Protein AF-A0A627Z0D9-F1 (afdb_monomer)

Radius of gyration: 16.9 Å; Cα contacts (8 Å, |Δi|>4): 82; chains: 1; bounding box: 42×40×48 Å

Foldseek 3Di:
DDPVVVVLLVLLVVLVVLLLCVLVPPDPDDDDPVSVVSNLVSLLVQLVVCLVVLQVLCCVPQPPNSNVVSSVLSSVLSVVLSVVLSVCLVVPDPRSVVVCVVPVPVSVVSSVVSSSVSSVVVSVVVVVVVVVVVVVD

pLDDT: mean 70.46, std 14.86, range [43.06, 92.5]

Structure (mmCIF, N/CA/C/O backbone):
data_AF-A0A627Z0D9-F1
#
_entry.id   AF-A0A627Z0D9-F1
#
loop_
_atom_site.group_PDB
_atom_site.id
_atom_sit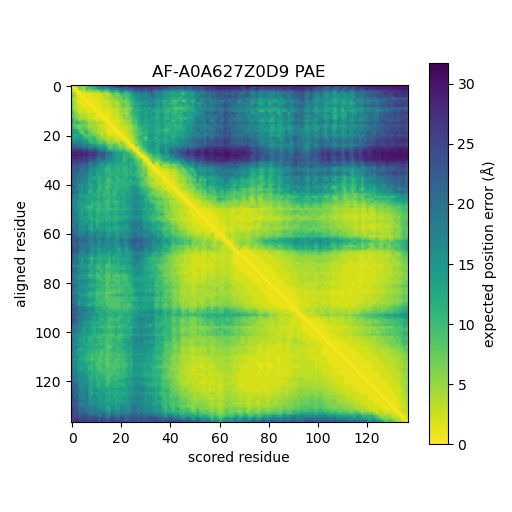e.type_symbol
_atom_site.label_atom_id
_atom_site.label_alt_id
_atom_site.label_comp_id
_atom_site.label_asym_id
_atom_site.label_entity_id
_atom_site.label_seq_id
_atom_site.pdbx_PDB_ins_code
_atom_site.Cartn_x
_atom_site.Cartn_y
_atom_site.Cartn_z
_atom_site.occupancy
_atom_site.B_iso_or_equiv
_atom_site.auth_seq_id
_atom_site.auth_comp_id
_atom_site.auth_asym_id
_atom_site.auth_atom_id
_atom_site.pdbx_PDB_model_num
ATOM 1 N N . MET A 1 1 ? 2.399 -18.409 17.154 1.00 49.28 1 MET A N 1
ATOM 2 C CA . MET A 1 1 ? 2.352 -17.135 16.391 1.00 49.28 1 MET A CA 1
ATOM 3 C C . MET A 1 1 ? 3.434 -16.205 16.916 1.00 49.28 1 MET A C 1
ATOM 5 O O . MET A 1 1 ? 3.362 -15.821 18.076 1.00 49.28 1 MET A O 1
ATOM 9 N N . SER A 1 2 ? 4.446 -15.920 16.091 1.00 49.81 2 SER A N 1
ATOM 10 C CA . SER A 1 2 ? 5.649 -15.149 16.445 1.00 49.81 2 SER A CA 1
ATOM 11 C C . SER A 1 2 ? 5.316 -13.794 17.095 1.00 49.81 2 SER A C 1
ATOM 13 O O . SER A 1 2 ? 4.423 -13.082 16.631 1.00 49.81 2 SER A O 1
ATOM 15 N N . ASN A 1 3 ? 6.050 -13.427 18.153 1.00 55.31 3 ASN A N 1
ATOM 16 C CA . ASN A 1 3 ? 5.951 -12.139 18.858 1.00 55.31 3 ASN A CA 1
ATOM 17 C C . ASN A 1 3 ? 6.036 -10.928 17.911 1.00 55.31 3 ASN A C 1
ATOM 19 O O . ASN A 1 3 ? 5.434 -9.887 18.178 1.00 55.31 3 ASN A O 1
ATOM 23 N N . THR A 1 4 ? 6.694 -11.092 16.763 1.00 49.47 4 THR A N 1
ATOM 24 C CA . THR A 1 4 ? 6.768 -10.100 15.688 1.00 49.47 4 THR A CA 1
ATOM 25 C C . THR A 1 4 ? 5.392 -9.786 15.104 1.00 49.47 4 THR A C 1
ATOM 27 O O . THR A 1 4 ? 5.049 -8.621 14.945 1.00 49.47 4 THR A O 1
ATOM 30 N N . LEU A 1 5 ? 4.553 -10.799 14.868 1.00 44.19 5 LEU A N 1
ATOM 31 C CA . LEU A 1 5 ? 3.210 -10.608 14.315 1.00 44.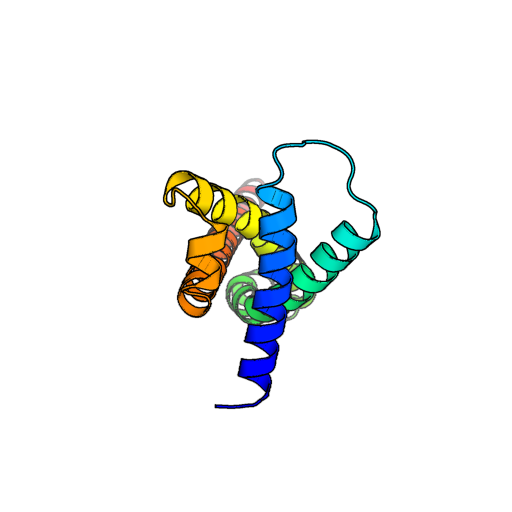19 5 LEU A CA 1
ATOM 32 C C . LEU A 1 5 ? 2.304 -9.862 15.304 1.00 44.19 5 LEU A C 1
ATOM 34 O O . LEU A 1 5 ? 1.595 -8.939 14.914 1.00 44.19 5 LEU A O 1
ATOM 38 N N . LYS A 1 6 ? 2.378 -10.194 16.601 1.00 51.47 6 LYS A N 1
ATOM 39 C CA . LYS A 1 6 ? 1.669 -9.443 17.653 1.00 51.47 6 LYS A CA 1
ATOM 40 C C . LYS A 1 6 ? 2.153 -7.993 17.748 1.00 51.47 6 LYS A C 1
ATOM 42 O O . LYS A 1 6 ? 1.330 -7.101 17.936 1.00 51.47 6 LYS A O 1
ATOM 47 N N . SER A 1 7 ? 3.457 -7.753 17.600 1.00 51.12 7 SER A N 1
ATOM 48 C CA . SER A 1 7 ? 4.033 -6.402 17.587 1.00 51.12 7 SER A CA 1
ATOM 49 C C . SER A 1 7 ? 3.545 -5.590 16.385 1.00 51.12 7 SER A C 1
ATOM 51 O O . SER A 1 7 ? 3.064 -4.473 16.563 1.00 51.12 7 SER A O 1
ATOM 53 N N . ILE A 1 8 ? 3.553 -6.184 15.187 1.00 52.56 8 ILE A N 1
ATOM 54 C CA . ILE A 1 8 ? 3.031 -5.575 13.955 1.00 52.56 8 ILE A CA 1
ATOM 55 C C . ILE A 1 8 ? 1.546 -5.241 14.113 1.00 52.56 8 ILE A C 1
ATOM 57 O O . ILE A 1 8 ? 1.145 -4.118 13.835 1.00 52.56 8 ILE A O 1
ATOM 61 N N . ILE A 1 9 ? 0.735 -6.165 14.638 1.00 51.94 9 ILE A N 1
ATOM 62 C CA . ILE A 1 9 ? -0.699 -5.937 14.885 1.00 51.94 9 ILE A CA 1
ATOM 63 C C . ILE A 1 9 ? -0.920 -4.818 15.911 1.00 51.94 9 ILE A C 1
ATOM 65 O O . ILE A 1 9 ? -1.814 -3.993 15.737 1.00 51.94 9 ILE A O 1
ATOM 69 N N . LYS A 1 10 ? -0.111 -4.756 16.976 1.00 59.19 10 LYS A N 1
ATOM 70 C CA . LYS A 1 10 ? -0.192 -3.697 17.993 1.00 59.19 10 LYS A CA 1
ATOM 71 C C . LYS A 1 10 ? 0.208 -2.335 17.423 1.00 59.19 10 LYS A C 1
ATOM 73 O O . LYS A 1 10 ? -0.457 -1.342 17.695 1.00 59.19 10 LYS A O 1
ATOM 78 N N . GLN A 1 11 ? 1.274 -2.271 16.631 1.00 58.47 11 GLN A N 1
ATOM 79 C CA . GLN A 1 11 ? 1.681 -1.035 15.961 1.00 58.47 11 GLN A CA 1
ATOM 80 C C . GLN A 1 11 ? 0.649 -0.604 14.917 1.00 58.47 11 GLN A C 1
ATOM 82 O O . GLN A 1 11 ? 0.321 0.577 14.839 1.00 58.47 11 GLN A O 1
ATOM 87 N N . TYR A 1 12 ? 0.058 -1.560 14.203 1.00 55.12 12 TYR A N 1
ATOM 88 C CA . TYR A 1 12 ? -1.031 -1.318 13.269 1.00 55.12 12 TYR A CA 1
ATOM 89 C C . TYR A 1 12 ? -2.297 -0.811 13.971 1.00 55.12 12 TYR A C 1
ATOM 91 O O 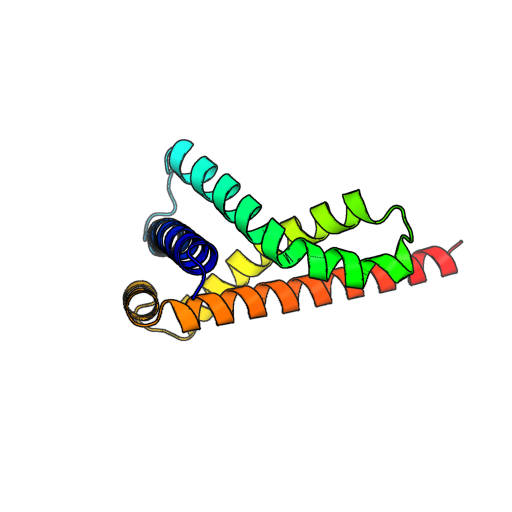. TYR A 1 12 ? -2.919 0.135 13.498 1.00 55.12 12 TYR A O 1
ATOM 99 N N . SER A 1 13 ? -2.667 -1.364 15.131 1.00 50.66 13 SER A N 1
ATOM 100 C CA . SER A 1 13 ? -3.831 -0.892 15.895 1.00 50.66 13 SER A CA 1
ATOM 101 C C . SER A 1 13 ? -3.616 0.507 16.484 1.00 50.66 13 SER A C 1
ATOM 103 O O . SER A 1 13 ? -4.544 1.315 16.498 1.00 50.66 13 SER A O 1
ATOM 105 N N . LEU A 1 14 ? -2.388 0.831 16.907 1.00 55.91 14 LEU A N 1
ATOM 106 C CA . LEU A 1 14 ? -2.002 2.171 17.363 1.00 55.91 14 LEU A CA 1
ATOM 107 C C . LEU A 1 14 ? -1.980 3.188 16.212 1.00 55.91 14 LEU A C 1
ATOM 109 O O . LEU A 1 14 ? -2.463 4.310 16.375 1.00 55.91 14 LEU A O 1
ATOM 113 N N . TRP A 1 15 ? -1.470 2.791 15.046 1.00 59.84 15 TRP A N 1
ATOM 114 C CA . TRP A 1 15 ? -1.529 3.576 13.813 1.00 59.84 15 TRP A CA 1
ATOM 115 C C . TRP A 1 15 ? -2.975 3.822 13.382 1.00 59.84 15 TRP A C 1
ATOM 117 O O . TRP A 1 15 ? -3.358 4.961 13.118 1.00 59.84 15 TRP A O 1
ATOM 127 N N . TRP A 1 16 ? -3.801 2.778 13.408 1.00 54.41 16 TRP A N 1
ATOM 128 C CA . TRP A 1 16 ? -5.213 2.849 13.071 1.00 54.41 16 TRP A CA 1
ATOM 129 C C . TRP A 1 16 ? -5.984 3.768 14.018 1.00 54.41 16 TRP A C 1
ATOM 131 O O . TRP A 1 16 ? -6.737 4.612 13.550 1.00 54.41 16 TRP A O 1
ATOM 141 N N . LYS A 1 17 ? -5.769 3.663 15.334 1.00 53.97 17 LYS A N 1
ATOM 142 C CA . LYS A 1 17 ? -6.385 4.554 16.329 1.00 53.97 17 LYS A CA 1
ATOM 143 C C . LYS A 1 17 ? -6.030 6.017 16.059 1.00 53.97 17 LYS A C 1
ATOM 145 O O . LYS A 1 17 ? -6.923 6.844 15.923 1.00 53.97 17 LYS A O 1
ATOM 150 N N . SER A 1 18 ? -4.744 6.305 15.849 1.00 53.88 18 SER A N 1
ATOM 151 C CA . SER A 1 18 ? -4.273 7.650 15.491 1.00 53.88 18 SER A CA 1
ATOM 152 C C . SER A 1 18 ? -4.885 8.175 14.186 1.00 53.88 18 SER A C 1
ATOM 154 O O . SER A 1 18 ? -5.075 9.380 14.037 1.00 53.88 18 SER A O 1
ATOM 156 N N . ASN A 1 19 ? -5.170 7.291 13.231 1.00 51.59 19 ASN A N 1
ATOM 157 C CA . ASN A 1 19 ? -5.752 7.639 11.941 1.00 51.59 19 ASN A CA 1
ATOM 158 C C . ASN A 1 19 ? -7.280 7.780 11.978 1.00 51.59 19 ASN A C 1
ATOM 160 O O . ASN A 1 19 ? -7.826 8.673 11.334 1.00 51.59 19 ASN A O 1
ATOM 164 N N . ALA A 1 20 ? -7.977 6.922 12.718 1.00 50.56 20 ALA A N 1
ATOM 165 C CA . ALA A 1 20 ? -9.414 7.012 12.939 1.00 50.56 20 ALA A CA 1
ATOM 166 C C . ALA A 1 20 ? -9.752 8.323 13.662 1.00 50.56 20 ALA A C 1
ATOM 168 O O . ALA A 1 20 ? -10.626 9.053 13.199 1.00 50.56 20 ALA A O 1
ATOM 169 N N . ASP A 1 21 ? -8.979 8.678 14.693 1.00 52.50 21 ASP A N 1
ATOM 170 C CA . ASP A 1 21 ? -9.120 9.944 15.422 1.00 52.50 21 ASP A CA 1
ATOM 171 C C . ASP A 1 21 ? -8.845 11.163 14.509 1.00 52.50 21 ASP A C 1
ATOM 173 O O . ASP A 1 21 ? -9.577 12.149 14.548 1.00 52.50 21 ASP A O 1
ATOM 177 N N . TYR A 1 22 ? -7.851 11.078 13.612 1.00 48.22 22 TYR A N 1
ATOM 178 C CA . TYR A 1 22 ? -7.528 12.132 12.634 1.00 48.22 22 TYR A CA 1
ATOM 179 C C . TYR A 1 22 ? -8.607 12.320 11.557 1.00 48.22 22 TYR A C 1
ATOM 181 O O . TYR A 1 22 ? -8.929 13.441 11.173 1.00 48.22 22 TYR A O 1
ATOM 189 N N . THR A 1 23 ? -9.146 11.221 11.028 1.00 44.44 23 THR A N 1
ATOM 190 C CA . THR A 1 23 ? -9.969 11.247 9.809 1.00 44.44 23 THR A CA 1
ATOM 191 C C . THR A 1 23 ? -11.464 11.355 10.117 1.00 44.44 23 THR A C 1
ATOM 193 O O . THR A 1 23 ? -12.230 11.763 9.243 1.00 44.44 23 THR A O 1
ATOM 196 N N . LEU A 1 24 ? -11.896 10.986 11.326 1.00 47.69 24 LEU A N 1
ATOM 197 C CA . LEU A 1 24 ? -13.290 11.079 11.787 1.00 47.69 24 LEU A CA 1
ATOM 198 C C . LEU A 1 24 ? -13.540 12.292 12.696 1.00 47.69 24 LEU A C 1
ATOM 200 O O . LEU A 1 24 ? -14.678 12.522 13.094 1.00 47.69 24 LEU A O 1
ATOM 204 N N . SER A 1 25 ? -12.503 13.089 12.975 1.00 47.25 25 SER A N 1
ATOM 205 C CA . SER A 1 25 ? -12.639 14.435 13.531 1.00 47.25 25 SER A CA 1
ATOM 206 C C . SER A 1 25 ? -13.477 15.305 12.577 1.00 47.25 25 SER A C 1
ATOM 208 O O . SER A 1 25 ? -13.077 15.486 11.425 1.00 47.25 25 SER A O 1
ATOM 210 N N . PRO A 1 26 ? -14.612 15.876 13.024 1.00 43.06 26 PRO A N 1
ATOM 211 C CA . PRO A 1 26 ? -15.422 16.794 12.219 1.00 43.06 26 PRO A CA 1
ATOM 212 C C . PRO A 1 26 ? -14.719 18.139 11.955 1.00 43.06 26 PRO A C 1
ATOM 214 O O . PRO A 1 26 ? -15.159 18.904 11.102 1.00 43.06 26 PRO A O 1
ATOM 217 N N . GLY A 1 27 ? -13.617 18.431 12.654 1.00 45.03 27 GLY A N 1
ATOM 218 C CA . GLY A 1 27 ? -12.818 19.633 12.449 1.00 45.03 27 GLY A CA 1
ATOM 219 C C . GLY A 1 27 ? -11.703 19.420 11.428 1.00 45.03 27 GLY A C 1
ATOM 220 O O . GLY A 1 27 ? -10.677 18.807 11.732 1.00 45.03 27 GLY A O 1
ATOM 221 N N . THR A 1 28 ? -11.846 20.001 10.238 1.00 48.88 28 THR A N 1
ATOM 222 C CA . THR A 1 28 ? -10.694 20.442 9.442 1.00 48.88 28 THR A CA 1
ATOM 223 C C . THR A 1 28 ? -10.010 21.583 10.196 1.00 48.88 28 THR A C 1
ATOM 225 O O . THR A 1 28 ? -10.388 22.740 10.042 1.00 48.88 28 THR A O 1
ATOM 228 N N . GLY A 1 29 ? -9.034 21.292 11.056 1.00 45.78 29 GLY A N 1
ATOM 229 C CA . GLY A 1 29 ? -8.362 22.370 11.780 1.00 45.78 29 GLY A CA 1
ATOM 230 C 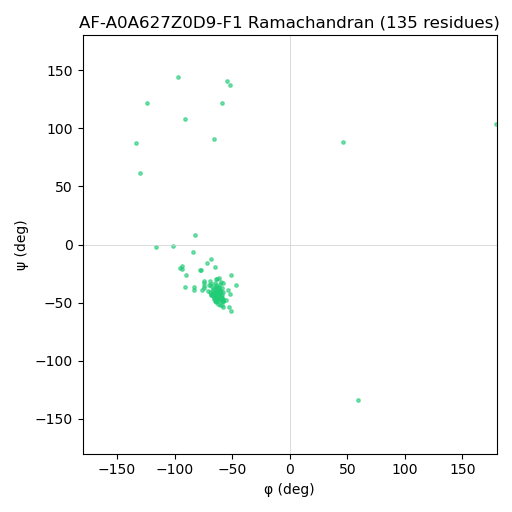C . GLY A 1 29 ? -7.281 21.907 12.743 1.00 45.78 29 GLY A C 1
ATOM 231 O O . GLY A 1 29 ? -7.585 21.446 13.831 1.00 45.78 29 GLY A O 1
ATOM 232 N N . ARG A 1 30 ? -6.020 22.085 12.328 1.00 45.66 30 ARG A N 1
ATOM 233 C CA . ARG A 1 30 ? -4.803 22.176 13.161 1.00 45.66 30 ARG A CA 1
ATOM 234 C C . ARG A 1 30 ? -4.651 21.110 14.261 1.00 45.66 30 ARG A C 1
ATOM 236 O O . ARG A 1 30 ? -4.938 21.361 15.424 1.00 45.66 30 ARG A O 1
ATOM 243 N N . PHE A 1 31 ? -4.051 19.969 13.919 1.00 47.97 31 PHE A N 1
ATOM 244 C CA . PHE A 1 31 ? -3.447 19.090 14.928 1.00 47.97 31 PHE A CA 1
ATOM 245 C C . PHE A 1 31 ? -1.939 19.327 15.051 1.00 47.97 31 PHE A C 1
ATOM 247 O O . PHE A 1 31 ? -1.255 19.597 14.064 1.00 47.97 31 PHE A O 1
ATOM 254 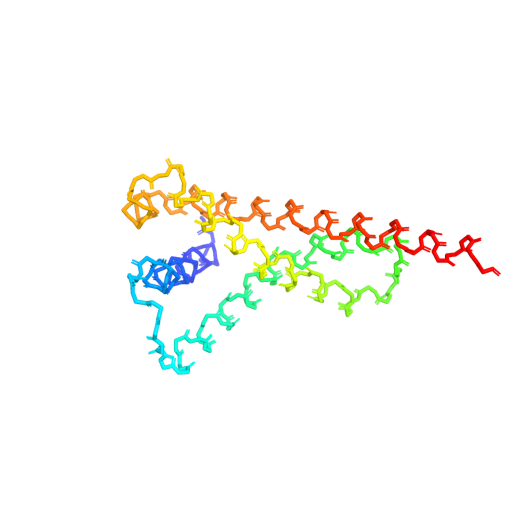N N . ALA A 1 32 ? -1.442 19.218 16.286 1.00 53.22 32 ALA A N 1
ATOM 255 C CA . ALA A 1 32 ? -0.046 19.407 16.659 1.00 53.22 32 ALA A CA 1
ATOM 256 C C . ALA A 1 32 ? 0.901 18.509 15.841 1.00 53.22 32 ALA A C 1
ATOM 258 O O . ALA A 1 32 ? 0.618 17.332 15.605 1.00 53.22 32 ALA A O 1
ATOM 259 N N . PHE A 1 33 ? 2.057 19.059 15.462 1.00 48.12 33 PHE A N 1
ATOM 260 C CA . PHE A 1 33 ? 3.100 18.411 14.654 1.00 48.12 33 PHE A CA 1
ATOM 261 C C . PHE A 1 33 ? 3.450 16.983 15.121 1.00 48.12 33 PHE A C 1
ATOM 263 O O . PHE A 1 33 ? 3.651 16.096 14.297 1.00 48.12 33 PHE A O 1
ATOM 270 N N . ASN A 1 34 ? 3.406 16.716 16.431 1.00 44.94 34 ASN A N 1
ATOM 271 C CA . ASN A 1 34 ? 3.663 15.393 17.013 1.00 44.94 34 ASN A CA 1
ATOM 272 C C . ASN A 1 34 ? 2.706 14.285 16.537 1.00 44.94 34 ASN A C 1
ATOM 274 O O . ASN A 1 34 ? 3.125 13.134 16.398 1.00 44.94 34 ASN A O 1
ATOM 278 N N . THR A 1 35 ? 1.439 14.601 16.264 1.00 52.03 35 THR A N 1
ATOM 279 C CA . THR A 1 35 ? 0.461 13.619 15.766 1.00 52.03 35 THR A CA 1
ATOM 280 C C . THR A 1 35 ? 0.723 13.295 14.297 1.00 52.03 35 THR A C 1
ATOM 282 O O . THR A 1 35 ? 0.644 12.138 13.891 1.00 52.03 35 THR A O 1
ATOM 285 N N . VAL A 1 36 ? 1.118 14.299 13.509 1.00 51.19 36 VAL A N 1
ATOM 286 C CA . VAL A 1 36 ? 1.515 14.133 12.102 1.00 51.19 36 VAL A CA 1
ATOM 287 C C . VAL A 1 36 ? 2.834 13.362 11.995 1.00 51.19 36 VAL A C 1
ATOM 289 O O . VAL A 1 36 ? 2.929 12.428 11.203 1.00 51.19 36 VAL A O 1
ATOM 292 N N . ALA A 1 37 ? 3.822 13.670 12.836 1.00 49.91 37 ALA A N 1
ATOM 293 C CA . ALA A 1 37 ? 5.110 12.981 12.867 1.00 49.91 37 ALA A CA 1
ATOM 294 C C . ALA A 1 37 ? 4.968 11.493 13.238 1.00 49.91 37 ALA A C 1
ATOM 296 O O . ALA A 1 37 ? 5.509 10.632 12.546 1.00 49.91 37 ALA A O 1
ATOM 297 N N . LYS A 1 38 ? 4.160 11.156 14.258 1.00 52.97 38 LYS A N 1
ATOM 298 C CA . LYS A 1 38 ? 3.832 9.750 14.577 1.00 52.97 38 LYS A CA 1
ATOM 299 C C . LYS A 1 38 ? 3.159 9.030 13.410 1.00 52.97 38 LYS A C 1
ATOM 301 O O . LYS A 1 38 ? 3.425 7.853 13.173 1.00 52.97 38 LYS A O 1
ATOM 306 N N . ARG A 1 39 ? 2.305 9.735 12.670 1.00 53.72 39 ARG A N 1
ATOM 307 C CA . ARG A 1 39 ? 1.604 9.206 11.499 1.00 53.72 39 ARG A CA 1
ATOM 308 C C . ARG A 1 39 ? 2.565 8.895 10.348 1.00 53.72 39 ARG A C 1
ATOM 310 O O . ARG A 1 39 ? 2.464 7.822 9.761 1.00 53.72 39 ARG A O 1
ATOM 317 N N . ILE A 1 40 ? 3.529 9.782 10.097 1.00 54.47 40 ILE A N 1
ATOM 318 C CA . ILE A 1 40 ? 4.596 9.594 9.103 1.00 54.47 40 ILE A CA 1
ATOM 319 C C . ILE A 1 40 ? 5.496 8.414 9.491 1.00 54.47 40 ILE A C 1
ATOM 321 O O . ILE A 1 40 ? 5.696 7.519 8.674 1.00 54.47 40 ILE A O 1
ATOM 325 N N . CYS A 1 41 ? 5.973 8.348 10.740 1.00 57.53 41 CYS A N 1
ATOM 326 C CA . CYS A 1 41 ? 6.829 7.248 11.206 1.00 57.53 41 CYS A CA 1
ATOM 327 C C . CYS A 1 41 ? 6.138 5.880 11.122 1.00 57.53 41 CYS A C 1
ATOM 329 O O . CYS A 1 41 ? 6.750 4.892 10.722 1.00 57.53 41 CYS A O 1
ATOM 331 N N . ASN A 1 42 ? 4.850 5.812 11.455 1.00 57.22 42 ASN A N 1
ATOM 332 C CA . ASN A 1 42 ? 4.098 4.564 11.374 1.00 57.22 42 ASN A CA 1
ATOM 333 C C . ASN A 1 42 ? 3.753 4.181 9.919 1.00 57.22 42 ASN A C 1
ATOM 335 O O . ASN A 1 42 ? 3.810 3.003 9.579 1.00 57.22 42 ASN A O 1
ATOM 339 N N . GLY A 1 43 ? 3.460 5.152 9.043 1.00 55.41 43 GLY A N 1
ATOM 340 C CA . GLY A 1 43 ? 3.308 4.916 7.599 1.00 55.41 43 GLY A CA 1
ATOM 341 C C . GLY A 1 43 ? 4.603 4.427 6.937 1.00 55.41 43 GLY A C 1
ATOM 342 O O . GLY A 1 43 ? 4.570 3.533 6.096 1.00 55.41 43 GLY A O 1
ATOM 343 N N . LEU A 1 44 ? 5.756 4.936 7.383 1.00 60.44 44 LEU A N 1
ATOM 344 C CA . LEU A 1 44 ? 7.084 4.446 6.997 1.00 60.44 44 LEU A CA 1
ATOM 345 C C . LEU A 1 44 ? 7.298 2.986 7.419 1.00 60.44 44 LEU A C 1
ATOM 347 O O . LEU A 1 44 ? 7.732 2.176 6.604 1.00 60.44 44 LEU A O 1
ATOM 351 N N . LEU A 1 45 ? 6.930 2.614 8.648 1.00 64.12 45 LEU A N 1
ATOM 352 C CA . LEU A 1 45 ? 6.996 1.219 9.107 1.00 64.12 45 LEU A CA 1
ATOM 353 C C . LEU A 1 45 ? 6.092 0.287 8.282 1.00 64.12 45 LEU A C 1
ATOM 355 O O . LEU A 1 45 ? 6.481 -0.838 7.981 1.00 64.12 45 LEU A O 1
ATOM 359 N N . LEU A 1 46 ? 4.916 0.759 7.864 1.00 63.66 46 LEU A N 1
ATOM 360 C CA . LEU A 1 46 ? 4.012 0.024 6.970 1.00 63.66 46 LEU A CA 1
ATOM 361 C C . LEU A 1 46 ? 4.561 -0.096 5.542 1.00 63.66 46 LEU A C 1
ATOM 363 O O . LEU A 1 46 ? 4.416 -1.147 4.918 1.00 63.66 46 LEU A O 1
ATOM 367 N N . SER A 1 47 ? 5.269 0.925 5.054 1.00 64.94 47 SER A N 1
ATOM 368 C CA . SER A 1 47 ? 5.933 0.880 3.746 1.00 64.94 47 SER A CA 1
ATOM 369 C C . SER A 1 47 ? 7.016 -0.200 3.676 1.00 64.94 47 SER A C 1
ATOM 371 O O . SER A 1 47 ? 7.186 -0.819 2.627 1.00 64.94 47 SER A O 1
ATOM 373 N N . LEU A 1 48 ? 7.661 -0.534 4.802 1.00 67.69 48 LEU A N 1
ATOM 374 C CA . LEU A 1 48 ? 8.617 -1.647 4.877 1.00 67.69 48 LEU A CA 1
ATOM 375 C C . LEU A 1 48 ? 7.959 -3.009 4.617 1.00 67.69 48 LEU A C 1
ATOM 377 O O . LEU A 1 48 ? 8.616 -3.904 4.094 1.00 67.69 48 LEU A O 1
ATOM 381 N N . ALA A 1 49 ? 6.674 -3.173 4.940 1.00 68.62 49 ALA A N 1
ATOM 382 C CA . ALA A 1 49 ? 5.945 -4.411 4.664 1.00 68.62 49 ALA A CA 1
ATOM 383 C C . ALA A 1 49 ? 5.531 -4.538 3.186 1.00 68.62 49 ALA A C 1
ATOM 385 O O . ALA A 1 49 ? 5.319 -5.647 2.702 1.00 68.62 49 ALA A O 1
ATOM 386 N N . ILE A 1 50 ? 5.450 -3.419 2.460 1.00 77.62 50 ILE A N 1
ATOM 387 C CA . ILE A 1 50 ? 5.123 -3.371 1.024 1.00 77.62 50 ILE A CA 1
ATOM 388 C C . ILE A 1 50 ? 6.390 -3.334 0.156 1.00 77.62 50 ILE A C 1
ATOM 390 O O . ILE A 1 50 ? 6.367 -3.722 -1.013 1.00 77.62 50 ILE A O 1
ATOM 394 N N . LEU A 1 51 ? 7.522 -2.932 0.734 1.00 80.44 51 LEU A N 1
ATOM 395 C CA . LEU A 1 51 ? 8.807 -2.820 0.054 1.00 80.44 51 LEU A CA 1
ATOM 396 C C . LEU A 1 51 ? 9.230 -4.094 -0.704 1.00 80.44 51 LEU A C 1
ATOM 398 O O . LEU A 1 51 ? 9.655 -3.952 -1.850 1.00 80.44 51 LEU A O 1
ATOM 402 N N . PRO A 1 52 ? 9.078 -5.328 -0.174 1.00 82.31 52 PRO A N 1
ATOM 403 C CA . PRO A 1 52 ? 9.405 -6.533 -0.935 1.00 82.31 52 PRO A CA 1
ATOM 404 C C . PRO A 1 52 ? 8.581 -6.667 -2.221 1.00 82.31 52 PRO A C 1
ATOM 406 O O . PRO A 1 52 ? 9.134 -7.003 -3.267 1.00 82.31 52 PRO A O 1
ATOM 409 N N . ALA A 1 53 ? 7.282 -6.350 -2.167 1.00 80.94 53 ALA A N 1
ATOM 410 C CA . ALA A 1 53 ? 6.415 -6.372 -3.342 1.00 80.94 53 ALA A CA 1
ATOM 411 C C . ALA A 1 53 ? 6.853 -5.311 -4.363 1.00 80.94 53 ALA A C 1
ATOM 413 O O . ALA A 1 53 ? 7.000 -5.622 -5.543 1.00 80.94 53 ALA A O 1
ATOM 414 N N . ALA A 1 54 ? 7.159 -4.092 -3.907 1.00 81.31 54 ALA A N 1
ATOM 415 C CA . ALA A 1 54 ? 7.672 -3.031 -4.773 1.00 81.31 54 ALA A CA 1
ATOM 416 C C . ALA A 1 54 ? 8.995 -3.433 -5.448 1.00 81.31 54 ALA A C 1
ATOM 418 O O . ALA A 1 54 ? 9.138 -3.271 -6.659 1.00 81.31 54 ALA A O 1
ATOM 419 N N . CYS A 1 55 ? 9.931 -4.028 -4.703 1.00 83.81 55 CYS A N 1
ATOM 420 C CA . CYS A 1 55 ? 11.187 -4.544 -5.248 1.00 83.81 55 CYS A CA 1
ATOM 421 C C . CYS A 1 55 ? 10.947 -5.589 -6.343 1.00 83.81 55 CYS A C 1
ATOM 423 O O . CYS A 1 55 ? 11.541 -5.487 -7.414 1.00 83.81 55 CYS A O 1
ATOM 425 N N . VAL A 1 56 ? 10.075 -6.573 -6.103 1.00 86.06 56 VAL A N 1
ATOM 426 C CA . VAL A 1 56 ? 9.777 -7.632 -7.083 1.00 86.06 56 VAL A CA 1
ATOM 427 C C . VAL A 1 56 ? 9.158 -7.054 -8.354 1.00 86.06 56 VAL A C 1
ATOM 429 O O . VAL A 1 56 ? 9.586 -7.406 -9.450 1.00 86.06 56 VAL A O 1
ATOM 432 N N . MET A 1 57 ? 8.198 -6.138 -8.217 1.00 85.00 57 MET A N 1
ATOM 433 C CA . MET A 1 57 ? 7.487 -5.548 -9.356 1.00 85.00 57 MET A CA 1
ATOM 434 C C . MET A 1 57 ? 8.366 -4.619 -10.200 1.00 85.00 57 MET A C 1
ATOM 436 O O . MET A 1 57 ? 8.171 -4.515 -11.406 1.00 85.00 57 MET A O 1
ATOM 440 N N . LEU A 1 58 ? 9.337 -3.946 -9.580 1.00 85.31 58 LEU A N 1
ATOM 441 C CA . LEU A 1 58 ? 10.201 -2.969 -10.247 1.00 85.31 58 LEU A CA 1
ATOM 442 C C . LEU A 1 58 ? 11.513 -3.560 -10.769 1.00 85.31 58 LEU A C 1
ATOM 444 O O . LEU A 1 58 ? 12.154 -2.955 -11.631 1.00 85.31 58 LEU A O 1
ATOM 448 N N . ARG A 1 59 ? 11.921 -4.735 -10.276 1.00 86.25 59 ARG A N 1
ATOM 449 C CA . ARG A 1 59 ? 13.158 -5.411 -10.695 1.00 86.25 59 ARG A CA 1
ATOM 450 C C . ARG A 1 59 ? 13.264 -5.620 -12.214 1.00 86.25 59 ARG A C 1
ATOM 452 O O . ARG A 1 59 ? 14.362 -5.408 -12.721 1.00 86.25 59 ARG A O 1
ATOM 459 N N . PRO A 1 60 ? 12.193 -5.960 -12.961 1.00 84.19 60 PRO A N 1
ATOM 460 C CA . PRO A 1 60 ? 12.270 -6.070 -14.419 1.00 84.19 60 PRO A CA 1
ATOM 461 C C . PRO A 1 60 ? 12.638 -4.758 -15.126 1.00 84.19 60 PRO A C 1
ATOM 463 O O . PRO A 1 60 ? 13.245 -4.798 -16.187 1.00 84.19 60 PRO A O 1
ATOM 466 N N . MET A 1 61 ? 12.292 -3.603 -14.545 1.00 83.06 61 MET A N 1
ATOM 467 C CA . MET A 1 61 ? 12.550 -2.291 -15.155 1.00 83.06 61 MET A CA 1
ATOM 468 C C . MET A 1 61 ? 13.896 -1.693 -14.736 1.00 83.06 61 MET A C 1
ATOM 470 O O . MET A 1 61 ? 14.546 -1.030 -15.536 1.00 83.06 61 MET A O 1
ATOM 474 N N . TYR A 1 62 ? 14.311 -1.901 -13.483 1.00 81.94 62 TYR A N 1
ATOM 475 C CA . TYR A 1 62 ? 15.476 -1.219 -12.901 1.00 81.94 62 TYR A CA 1
ATOM 476 C C . TYR A 1 62 ? 16.638 -2.153 -12.528 1.00 81.94 62 TYR A C 1
ATOM 478 O O . TYR A 1 62 ? 17.679 -1.682 -12.071 1.00 81.94 62 TYR A O 1
ATOM 486 N N . GLY A 1 63 ? 16.491 -3.469 -12.707 1.00 82.06 63 GLY A N 1
ATOM 487 C CA . GLY A 1 63 ? 17.551 -4.443 -12.449 1.00 82.06 63 GLY A CA 1
ATOM 488 C C . GLY A 1 63 ? 18.045 -4.428 -10.998 1.00 82.06 63 GLY A C 1
ATOM 489 O O . GLY A 1 63 ? 17.255 -4.433 -10.052 1.00 82.06 63 GLY A O 1
ATOM 490 N N . SER A 1 64 ? 19.365 -4.432 -10.808 1.00 77.31 64 SER A N 1
ATOM 491 C CA . SER A 1 64 ? 20.013 -4.357 -9.488 1.00 77.31 64 SER A CA 1
ATOM 492 C C . SER A 1 64 ? 19.902 -2.975 -8.827 1.00 77.31 64 SER A C 1
ATOM 494 O O . SER A 1 64 ? 20.052 -2.871 -7.612 1.00 77.31 64 SER A O 1
ATOM 496 N N . SER A 1 65 ? 19.561 -1.930 -9.587 1.00 78.75 65 SER A N 1
ATOM 497 C CA . SER A 1 65 ? 19.426 -0.535 -9.134 1.00 78.75 65 SER A CA 1
ATOM 498 C C . SER A 1 65 ? 18.071 -0.225 -8.478 1.00 78.75 65 SER A C 1
ATOM 500 O O . SER A 1 65 ? 17.749 0.933 -8.216 1.00 78.75 65 SER A O 1
ATOM 502 N N . VAL A 1 66 ? 17.244 -1.246 -8.230 1.00 85.12 66 VAL A N 1
ATOM 503 C CA . VAL A 1 66 ? 15.827 -1.108 -7.851 1.00 85.12 66 VAL A CA 1
ATOM 504 C C . VAL A 1 66 ? 15.592 -0.430 -6.496 1.00 85.12 66 VAL A C 1
ATOM 506 O O . VAL A 1 66 ? 14.495 0.062 -6.246 1.00 85.12 66 VAL A O 1
ATOM 509 N N . GLY A 1 67 ? 16.604 -0.378 -5.622 1.00 76.56 67 GLY A N 1
ATOM 510 C CA . GLY A 1 67 ? 16.453 0.007 -4.215 1.00 76.56 67 GLY A CA 1
ATOM 511 C C . GLY A 1 67 ? 15.738 1.343 -4.003 1.00 76.56 67 GLY A C 1
ATOM 512 O O . GLY A 1 67 ? 14.721 1.393 -3.315 1.00 76.56 67 GLY A O 1
ATOM 513 N N . TYR A 1 68 ? 16.217 2.419 -4.633 1.00 79.75 68 TYR A N 1
ATOM 514 C CA . TYR A 1 68 ? 15.618 3.747 -4.455 1.00 79.75 68 TYR A CA 1
ATOM 515 C C . TYR A 1 68 ? 14.202 3.830 -5.044 1.00 79.75 68 TYR A C 1
ATOM 517 O O . TYR A 1 68 ? 13.281 4.325 -4.393 1.00 79.75 68 TYR A O 1
ATOM 525 N N . ALA A 1 69 ? 14.002 3.281 -6.247 1.00 81.81 69 ALA A N 1
ATOM 526 C CA . ALA A 1 69 ? 12.697 3.260 -6.903 1.00 81.81 69 ALA A CA 1
ATOM 527 C C . ALA A 1 69 ? 11.665 2.466 -6.084 1.00 81.81 69 ALA A C 1
ATOM 529 O O . ALA A 1 69 ? 10.541 2.926 -5.899 1.00 81.81 69 ALA A O 1
ATOM 530 N N . ALA A 1 70 ? 12.049 1.316 -5.528 1.00 84.44 70 ALA A N 1
ATOM 531 C CA . ALA A 1 70 ? 11.172 0.498 -4.696 1.00 84.44 70 ALA A CA 1
ATOM 532 C C . ALA A 1 70 ? 10.768 1.186 -3.397 1.00 84.44 70 ALA A C 1
ATOM 534 O O . ALA A 1 70 ? 9.592 1.137 -3.035 1.00 84.44 70 ALA A O 1
ATOM 535 N N . VAL A 1 71 ? 11.698 1.875 -2.734 1.00 83.25 71 VAL A N 1
ATOM 536 C CA . VAL A 1 71 ? 11.385 2.659 -1.532 1.00 83.25 71 VAL A CA 1
ATOM 537 C C . VAL A 1 71 ? 10.389 3.770 -1.860 1.00 83.25 71 VAL A C 1
ATOM 539 O O . VAL A 1 71 ? 9.358 3.885 -1.196 1.00 83.25 71 VAL A O 1
ATOM 542 N N . MET A 1 72 ? 10.638 4.541 -2.922 1.00 83.31 72 MET A N 1
ATOM 543 C CA . MET A 1 72 ? 9.741 5.629 -3.324 1.00 83.31 72 MET A CA 1
ATOM 544 C C . MET A 1 72 ? 8.349 5.123 -3.718 1.00 83.31 72 MET A C 1
ATOM 546 O O . MET A 1 72 ? 7.338 5.727 -3.344 1.00 83.31 72 MET A O 1
ATOM 550 N N . MET A 1 73 ? 8.275 3.991 -4.417 1.00 86.06 73 MET A N 1
ATOM 551 C CA . MET A 1 73 ? 7.009 3.385 -4.836 1.00 86.06 73 MET A CA 1
ATOM 552 C C . MET A 1 73 ? 6.232 2.795 -3.657 1.00 86.06 73 MET A C 1
ATOM 554 O O . MET A 1 73 ? 5.020 2.986 -3.579 1.00 86.06 73 MET A O 1
ATOM 558 N N . ALA A 1 74 ? 6.909 2.152 -2.701 1.00 83.00 74 ALA A N 1
ATOM 559 C CA . ALA A 1 74 ? 6.280 1.635 -1.487 1.00 83.00 74 ALA A CA 1
ATOM 560 C C . ALA A 1 74 ? 5.700 2.766 -0.620 1.00 83.00 74 ALA A C 1
ATOM 562 O O . ALA A 1 74 ? 4.548 2.683 -0.191 1.00 83.00 74 ALA A O 1
ATOM 563 N N . ILE A 1 75 ? 6.451 3.856 -0.421 1.00 79.69 75 ILE A N 1
ATOM 564 C CA . ILE A 1 75 ? 5.969 5.039 0.312 1.00 79.69 75 ILE A CA 1
ATOM 565 C C . ILE A 1 75 ? 4.759 5.659 -0.400 1.00 79.69 75 ILE A C 1
ATOM 567 O O . ILE A 1 75 ? 3.743 5.943 0.239 1.00 79.69 75 ILE A O 1
ATOM 571 N N . SER A 1 76 ? 4.842 5.830 -1.722 1.00 82.75 76 SER A N 1
ATOM 572 C CA . SER A 1 76 ? 3.756 6.406 -2.526 1.00 82.75 76 SER A CA 1
ATOM 573 C C . SER A 1 76 ? 2.488 5.550 -2.469 1.00 82.75 76 SER A C 1
ATOM 575 O O . SER A 1 76 ? 1.389 6.079 -2.282 1.00 82.75 76 SER A O 1
ATOM 577 N N . ALA A 1 77 ? 2.634 4.226 -2.559 1.00 85.12 77 ALA A N 1
ATOM 578 C CA . ALA A 1 77 ? 1.528 3.282 -2.467 1.00 85.12 77 ALA A CA 1
ATOM 579 C C . ALA A 1 77 ? 0.845 3.304 -1.094 1.00 85.12 77 ALA A C 1
ATOM 581 O O . ALA A 1 77 ? -0.384 3.297 -1.025 1.00 85.12 77 ALA A O 1
ATOM 582 N N . CYS A 1 78 ? 1.613 3.389 -0.004 1.00 80.19 78 CYS A N 1
ATOM 583 C CA . CYS A 1 78 ? 1.058 3.565 1.339 1.00 80.19 78 CYS A CA 1
ATOM 584 C C . CYS A 1 78 ? 0.321 4.902 1.472 1.00 80.19 78 CYS A C 1
ATOM 586 O O . CYS A 1 78 ? -0.823 4.925 1.910 1.00 80.19 78 CYS A O 1
ATOM 588 N N . ALA A 1 79 ? 0.925 6.013 1.043 1.00 77.75 79 ALA A N 1
ATOM 589 C CA . ALA A 1 79 ? 0.332 7.342 1.200 1.00 77.75 79 ALA A CA 1
ATOM 590 C C . ALA A 1 79 ? -0.994 7.507 0.434 1.00 77.75 79 ALA A C 1
ATOM 592 O O . ALA A 1 79 ? -1.959 8.086 0.944 1.00 77.75 79 ALA A O 1
ATOM 593 N N . LEU A 1 80 ? -1.053 7.000 -0.798 1.00 80.25 80 LEU A N 1
ATOM 594 C CA . LEU A 1 80 ? -2.268 7.013 -1.612 1.00 80.25 80 LEU A CA 1
ATOM 595 C C . LEU A 1 80 ? -3.271 5.944 -1.149 1.00 80.25 80 LEU A C 1
ATOM 597 O O . LEU A 1 80 ? -4.472 6.218 -1.077 1.00 80.25 80 LEU A O 1
ATOM 601 N N . GLY A 1 81 ? -2.781 4.761 -0.771 1.00 83.44 81 GLY A N 1
ATOM 602 C CA . GLY A 1 81 ? -3.582 3.671 -0.220 1.00 83.44 81 GLY A CA 1
ATOM 603 C C . GLY A 1 81 ? -4.284 4.047 1.083 1.00 83.44 81 GLY A C 1
ATOM 604 O O . GLY A 1 81 ? -5.465 3.744 1.222 1.00 83.44 81 GLY A O 1
ATOM 605 N N . ASP A 1 82 ? -3.632 4.802 1.972 1.00 76.06 82 ASP A N 1
ATOM 606 C CA . ASP A 1 82 ? -4.240 5.403 3.167 1.00 76.06 82 ASP A CA 1
ATOM 607 C C . ASP A 1 82 ? -5.507 6.174 2.798 1.00 76.06 82 ASP A C 1
ATOM 609 O O . ASP A 1 82 ? -6.595 5.893 3.303 1.00 76.06 82 ASP A O 1
ATOM 613 N N . ARG A 1 83 ? -5.380 7.146 1.887 1.00 73.81 83 ARG A N 1
ATOM 614 C CA . ARG A 1 83 ? -6.498 8.013 1.489 1.00 73.81 83 ARG A CA 1
ATOM 615 C C . ARG A 1 83 ? -7.646 7.209 0.888 1.00 73.81 83 ARG A C 1
ATOM 617 O O . ARG A 1 83 ? -8.809 7.456 1.224 1.00 73.81 83 ARG A O 1
ATOM 624 N N . LEU A 1 84 ? -7.322 6.254 0.019 1.00 80.94 84 LEU A N 1
ATOM 625 C CA . LEU A 1 84 ? -8.315 5.410 -0.633 1.00 80.94 84 LEU A CA 1
ATOM 626 C C . LEU A 1 84 ? -9.028 4.513 0.386 1.00 80.94 84 LEU A C 1
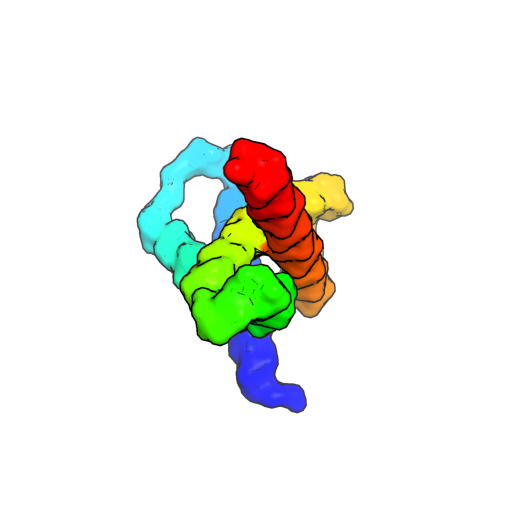ATOM 628 O O . LEU A 1 84 ? -10.257 4.484 0.422 1.00 80.94 84 LEU A O 1
ATOM 632 N N . PHE A 1 85 ? -8.272 3.867 1.271 1.00 82.88 85 PHE A N 1
ATOM 633 C CA . PHE A 1 85 ? -8.806 3.006 2.318 1.00 82.88 85 PHE A CA 1
ATOM 634 C C . PHE A 1 85 ? -9.761 3.762 3.244 1.00 82.88 85 PHE A C 1
ATOM 636 O O . PHE A 1 85 ? -10.891 3.321 3.447 1.00 82.88 85 PHE A O 1
ATOM 643 N N . PHE A 1 86 ? -9.375 4.942 3.743 1.00 71.56 86 PHE A N 1
ATOM 644 C CA . PHE A 1 86 ? -10.274 5.752 4.574 1.00 71.56 86 PHE A CA 1
ATOM 645 C C . PHE A 1 86 ? -11.549 6.149 3.839 1.00 71.56 86 PHE A C 1
ATOM 647 O O . PHE A 1 86 ? -12.628 6.142 4.433 1.00 71.56 86 PHE A O 1
ATOM 654 N N . THR A 1 87 ? -11.436 6.484 2.555 1.00 74.94 87 THR A N 1
ATOM 655 C CA . THR A 1 87 ? -12.592 6.846 1.731 1.00 74.94 87 THR A CA 1
ATOM 656 C C . THR A 1 87 ? -13.554 5.667 1.590 1.00 74.94 87 THR A C 1
ATOM 658 O O . THR A 1 87 ? -14.756 5.845 1.782 1.00 74.94 87 THR A O 1
ATOM 661 N N . ILE A 1 88 ? -13.038 4.462 1.329 1.00 81.00 88 ILE A N 1
ATOM 662 C CA . ILE A 1 88 ? -13.835 3.229 1.265 1.00 81.00 88 ILE A CA 1
ATOM 663 C C . ILE A 1 88 ? -14.517 2.978 2.612 1.00 81.00 88 ILE A C 1
ATOM 665 O O . ILE A 1 88 ? -15.737 2.840 2.669 1.00 81.00 88 ILE A O 1
ATOM 669 N N . MET A 1 89 ? -13.757 2.996 3.708 1.00 79.12 89 MET A N 1
ATOM 670 C CA . MET A 1 89 ? -14.281 2.703 5.043 1.00 79.12 89 MET A CA 1
ATOM 671 C C . MET A 1 89 ? -15.378 3.685 5.465 1.00 79.12 89 MET A C 1
ATOM 673 O O . MET A 1 89 ? -16.395 3.259 6.005 1.00 79.12 89 MET A O 1
ATOM 677 N N . LYS A 1 90 ? -15.218 4.982 5.171 1.00 76.56 90 LYS A N 1
ATOM 678 C CA . LYS A 1 90 ? -16.241 6.007 5.441 1.00 76.56 90 LYS A CA 1
ATOM 679 C C . LYS A 1 90 ? -17.520 5.820 4.627 1.00 76.56 90 LYS A C 1
ATOM 681 O O . LYS A 1 90 ? -18.585 6.183 5.107 1.00 76.56 90 LYS A O 1
ATOM 686 N N . ARG A 1 91 ? -17.416 5.313 3.396 1.00 78.69 91 ARG A N 1
ATOM 687 C CA . ARG A 1 91 ? -18.571 5.120 2.505 1.00 78.69 91 ARG A CA 1
ATOM 688 C C . ARG A 1 91 ? -19.319 3.822 2.784 1.00 78.69 91 ARG A C 1
ATOM 690 O O . ARG A 1 91 ? -20.533 3.788 2.649 1.00 78.69 91 ARG A O 1
ATOM 697 N N . VAL A 1 92 ? -18.596 2.762 3.136 1.00 84.38 92 VAL A N 1
ATOM 698 C CA . VAL A 1 92 ? -19.161 1.411 3.276 1.00 84.38 92 VAL A CA 1
ATOM 699 C C . VAL A 1 92 ? -19.664 1.148 4.699 1.00 84.38 92 VAL A C 1
ATOM 701 O O . VAL A 1 92 ? -20.559 0.329 4.890 1.00 84.38 92 VAL A O 1
ATOM 704 N N . ILE A 1 93 ? -19.107 1.819 5.714 1.00 78.75 93 ILE A N 1
ATOM 705 C CA . ILE A 1 93 ? -19.376 1.504 7.121 1.00 78.75 93 ILE A CA 1
ATOM 706 C C . ILE A 1 93 ? -19.887 2.741 7.863 1.00 78.75 93 ILE A C 1
ATOM 708 O O . ILE A 1 93 ? -19.169 3.725 8.013 1.00 78.75 93 ILE A O 1
ATOM 712 N N . ASN A 1 94 ? -21.087 2.637 8.443 1.00 75.25 94 ASN A N 1
ATOM 713 C CA . ASN A 1 94 ? -21.719 3.718 9.215 1.00 75.25 94 ASN A CA 1
ATOM 714 C C . ASN A 1 94 ? -20.884 4.206 10.418 1.00 75.25 94 ASN A C 1
ATOM 716 O O . ASN A 1 94 ? -20.933 5.381 10.763 1.00 75.25 94 ASN A O 1
ATOM 720 N N . ASN A 1 95 ? -20.119 3.324 11.077 1.00 74.56 95 ASN A N 1
ATOM 721 C CA . ASN A 1 95 ? -19.184 3.701 12.146 1.00 74.56 95 ASN A CA 1
ATOM 722 C C . ASN A 1 95 ? -17.814 3.017 11.954 1.00 74.56 95 ASN A C 1
ATOM 724 O O . ASN A 1 95 ? -17.582 1.924 12.493 1.00 74.56 95 ASN A O 1
ATOM 728 N N . PRO A 1 96 ? -16.900 3.640 11.185 1.00 64.56 96 PRO A N 1
ATOM 729 C CA . PRO A 1 96 ? -15.626 3.028 10.813 1.00 64.56 96 PRO A CA 1
ATOM 730 C C . PRO A 1 96 ? -14.733 2.713 12.017 1.00 64.56 96 PRO A C 1
ATOM 732 O O . PRO A 1 96 ? -14.125 1.642 12.060 1.00 64.56 96 PRO A O 1
ATOM 735 N N . SER A 1 97 ? -14.695 3.587 13.033 1.00 63.47 97 SER A N 1
ATOM 736 C CA . SER A 1 97 ? -13.926 3.354 14.264 1.00 63.47 97 SER A CA 1
ATOM 737 C C . SER A 1 97 ? -14.362 2.068 14.952 1.00 63.47 97 SER A C 1
ATOM 739 O O . SER A 1 97 ? -13.540 1.184 15.195 1.00 63.47 97 SER A O 1
ATOM 741 N N . LYS A 1 98 ? -15.666 1.935 15.227 1.00 67.88 98 LYS A N 1
ATOM 742 C CA . LYS A 1 98 ? -16.216 0.775 15.939 1.00 67.88 98 LYS A CA 1
ATOM 743 C C . LYS A 1 98 ? -15.972 -0.525 15.174 1.00 67.88 98 LYS A C 1
ATOM 745 O O . LYS A 1 98 ? -15.603 -1.526 15.786 1.00 67.88 98 LYS A O 1
ATOM 750 N N . PHE A 1 99 ? -16.146 -0.512 13.852 1.00 70.69 99 PHE A N 1
ATOM 751 C CA . PHE A 1 99 ? -15.889 -1.684 13.015 1.00 70.69 99 PHE A CA 1
ATOM 752 C C . PHE A 1 99 ? -14.435 -2.144 13.114 1.00 70.69 99 PHE A C 1
ATOM 754 O O . PHE A 1 99 ? -14.171 -3.325 13.313 1.00 70.69 99 PHE A O 1
ATOM 761 N N . CYS A 1 100 ? -13.489 -1.215 13.045 1.00 64.19 100 CYS A N 1
ATOM 762 C CA . CYS A 1 100 ? -12.078 -1.573 13.020 1.00 64.19 100 CYS A CA 1
ATOM 763 C C . CYS A 1 100 ? -11.538 -2.026 14.373 1.00 64.19 100 CYS A C 1
ATOM 765 O O . CYS A 1 100 ? -10.681 -2.903 14.419 1.00 64.19 100 CYS A O 1
ATOM 767 N N . TYR A 1 101 ? -12.070 -1.490 15.476 1.00 63.31 101 TYR A N 1
ATOM 768 C CA . TYR A 1 101 ? -11.791 -2.041 16.804 1.00 63.31 101 TYR A CA 1
ATOM 769 C C . TYR A 1 101 ? -12.330 -3.461 16.957 1.00 63.31 101 TYR A C 1
ATOM 771 O O . TYR A 1 101 ? -11.689 -4.297 17.590 1.00 63.31 101 TYR A O 1
ATOM 779 N N . ARG A 1 102 ? -13.501 -3.737 16.374 1.00 72.44 102 ARG A N 1
ATOM 780 C CA . ARG A 1 102 ? -14.129 -5.057 16.433 1.00 72.44 102 ARG A CA 1
ATOM 781 C C . ARG A 1 102 ? -13.430 -6.077 15.529 1.00 72.44 102 ARG A C 1
ATOM 783 O O . ARG A 1 102 ? -13.365 -7.246 15.892 1.00 72.44 102 ARG A O 1
ATOM 790 N N . TYR A 1 103 ? -12.894 -5.642 14.388 1.00 71.94 103 TYR A N 1
ATOM 791 C CA . TYR A 1 103 ? -12.301 -6.510 13.366 1.00 71.94 103 TYR A CA 1
ATOM 792 C C . TYR A 1 103 ? -10.897 -6.055 12.923 1.00 71.94 103 TYR A C 1
ATOM 794 O O . TYR A 1 103 ? -10.675 -5.789 11.739 1.00 71.94 103 TYR A O 1
ATOM 802 N N . PRO A 1 104 ? -9.907 -6.009 13.834 1.00 61.16 104 PRO A N 1
ATOM 803 C CA . PRO A 1 104 ? -8.587 -5.450 13.540 1.00 61.16 104 PRO A CA 1
ATOM 804 C C . PRO A 1 104 ? -7.854 -6.199 12.419 1.00 61.16 104 PRO A C 1
ATOM 806 O O . PRO A 1 104 ? -7.220 -5.572 11.575 1.00 61.16 104 PRO A O 1
ATOM 809 N N . PHE A 1 105 ? -7.976 -7.528 12.356 1.00 67.69 105 PHE A N 1
ATOM 810 C CA . PHE A 1 105 ? -7.358 -8.339 11.301 1.00 67.69 105 PHE A CA 1
ATOM 811 C C . PHE A 1 105 ? -7.929 -8.040 9.913 1.00 67.69 105 PHE A C 1
ATOM 813 O O . PHE A 1 105 ? -7.164 -7.862 8.969 1.00 67.69 105 PHE A O 1
ATOM 820 N N . ILE A 1 106 ? -9.255 -7.937 9.794 1.00 74.00 106 ILE A N 1
ATOM 821 C CA . ILE A 1 106 ? -9.932 -7.663 8.518 1.00 74.00 106 ILE A CA 1
ATOM 822 C C . ILE A 1 106 ? -9.565 -6.261 8.033 1.00 74.00 106 ILE A C 1
ATOM 824 O O . ILE A 1 106 ? -9.170 -6.088 6.884 1.00 74.00 106 ILE A O 1
ATOM 828 N N . THR A 1 107 ? -9.610 -5.269 8.925 1.00 70.69 107 THR A N 1
ATOM 829 C CA . THR A 1 107 ? -9.185 -3.895 8.627 1.00 70.69 107 THR A CA 1
ATOM 830 C C . THR A 1 107 ? -7.731 -3.840 8.160 1.00 70.69 107 THR A C 1
ATOM 832 O O . THR A 1 107 ? -7.412 -3.110 7.227 1.00 70.69 107 THR A O 1
ATOM 835 N N . THR A 1 108 ? -6.848 -4.623 8.783 1.00 69.75 108 THR A N 1
ATOM 836 C CA . THR A 1 108 ? -5.436 -4.719 8.384 1.00 69.75 108 THR A CA 1
ATOM 837 C C . THR A 1 108 ? -5.288 -5.326 6.995 1.00 69.75 108 THR A C 1
ATOM 839 O O . THR A 1 108 ? -4.609 -4.759 6.143 1.00 69.75 108 THR A O 1
ATOM 842 N N . ALA A 1 109 ? -5.959 -6.447 6.736 1.00 74.62 109 ALA A N 1
ATOM 843 C CA . ALA A 1 109 ? -5.909 -7.117 5.442 1.00 74.62 109 ALA A CA 1
ATOM 844 C C . ALA A 1 109 ? -6.445 -6.224 4.310 1.00 74.62 109 ALA A C 1
ATOM 846 O O . ALA A 1 109 ? -5.800 -6.101 3.272 1.00 74.62 109 ALA A O 1
ATOM 847 N N . LEU A 1 110 ? -7.578 -5.548 4.530 1.00 80.69 110 LEU A N 1
ATOM 848 C CA . LEU A 1 110 ? -8.174 -4.630 3.553 1.00 80.69 110 LEU A CA 1
ATOM 849 C C . LEU A 1 110 ? -7.265 -3.443 3.240 1.00 80.69 110 LEU A C 1
ATOM 851 O O . LEU A 1 110 ? -7.145 -3.044 2.082 1.00 80.69 110 LEU A O 1
ATOM 855 N N . TYR A 1 111 ? -6.610 -2.888 4.255 1.00 80.94 111 TYR A N 1
ATOM 856 C CA . TYR A 1 111 ? -5.636 -1.828 4.054 1.00 80.94 111 TYR A CA 1
ATOM 857 C C . TYR A 1 111 ? -4.450 -2.297 3.211 1.00 80.94 111 TYR A C 1
ATOM 859 O O . TYR A 1 111 ? -4.143 -1.678 2.194 1.00 80.94 111 TYR A O 1
ATOM 867 N N . TYR A 1 112 ? -3.828 -3.423 3.579 1.00 78.75 112 TYR A N 1
ATOM 868 C CA . TYR A 1 112 ? -2.705 -3.972 2.818 1.00 78.75 112 TYR A CA 1
ATOM 869 C C . TYR A 1 112 ? -3.091 -4.270 1.375 1.00 78.75 112 TYR A C 1
ATOM 871 O O . TYR A 1 112 ? -2.332 -3.933 0.466 1.00 78.75 112 TYR A O 1
ATOM 879 N N . PHE A 1 113 ? -4.268 -4.857 1.163 1.00 84.62 113 PHE A N 1
ATOM 880 C CA . PHE A 1 113 ? -4.807 -5.101 -0.166 1.00 84.62 113 PHE A CA 1
ATOM 881 C C . PHE A 1 113 ? -4.960 -3.792 -0.950 1.00 84.62 113 PHE A C 1
ATOM 883 O O . PHE A 1 113 ? -4.461 -3.684 -2.067 1.00 84.62 113 PHE A O 1
ATOM 890 N N . THR A 1 114 ? -5.544 -2.763 -0.331 1.00 87.00 114 THR A N 1
ATOM 891 C CA . THR A 1 114 ? -5.711 -1.438 -0.948 1.00 87.00 114 THR A CA 1
ATOM 892 C C . THR A 1 114 ? -4.363 -0.850 -1.370 1.00 87.00 114 THR A C 1
ATOM 894 O O . THR A 1 114 ? -4.207 -0.424 -2.513 1.00 87.00 114 THR A O 1
ATOM 897 N N . CYS A 1 115 ? -3.359 -0.872 -0.492 1.00 84.75 115 CYS A N 1
ATOM 898 C CA . CYS A 1 115 ? -2.026 -0.368 -0.816 1.00 84.75 115 CYS A CA 1
ATOM 899 C C . CYS A 1 115 ? -1.328 -1.187 -1.914 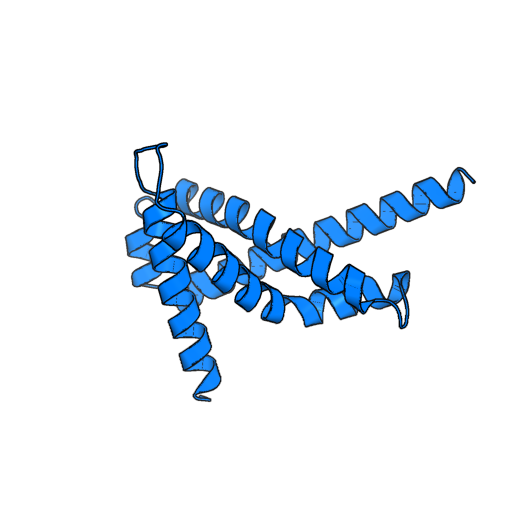1.00 84.75 115 CYS A C 1
ATOM 901 O O . CYS A 1 115 ? -0.658 -0.598 -2.756 1.00 84.75 115 CYS A O 1
ATOM 903 N N . HIS A 1 116 ? -1.507 -2.512 -1.964 1.00 86.50 116 HIS A N 1
ATOM 904 C CA . HIS A 1 116 ? -0.969 -3.341 -3.052 1.00 86.50 116 HIS A CA 1
ATOM 905 C C . HIS A 1 116 ? -1.643 -3.042 -4.396 1.00 86.50 116 HIS A C 1
ATOM 907 O O . HIS A 1 116 ? -0.961 -2.981 -5.421 1.00 86.50 116 HIS A O 1
ATOM 913 N N . CYS A 1 117 ? -2.957 -2.804 -4.413 1.00 89.50 117 CYS A N 1
ATOM 914 C CA . CYS A 1 117 ? -3.657 -2.372 -5.622 1.00 89.50 117 CYS A CA 1
ATOM 915 C C . CYS A 1 117 ? -3.117 -1.027 -6.123 1.00 89.50 117 CYS A C 1
ATOM 917 O O . CYS A 1 117 ? -2.832 -0.881 -7.311 1.00 89.50 117 CYS A O 1
ATOM 919 N N . VAL A 1 118 ? -2.912 -0.065 -5.217 1.00 90.81 118 VAL A N 1
ATOM 920 C CA . VAL A 1 118 ? -2.320 1.233 -5.567 1.00 90.81 118 VAL A CA 1
ATOM 921 C C . VAL A 1 118 ? -0.882 1.076 -6.060 1.00 90.81 118 VAL A C 1
ATOM 923 O O . VAL A 1 118 ? -0.533 1.668 -7.078 1.00 90.81 118 VAL A O 1
ATOM 926 N N . LEU A 1 119 ? -0.058 0.259 -5.396 1.00 91.19 119 LEU A N 1
ATOM 927 C CA . LEU A 1 119 ? 1.303 -0.039 -5.848 1.00 91.19 119 LEU A CA 1
ATOM 928 C C . LEU A 1 119 ? 1.298 -0.590 -7.277 1.00 91.19 119 LEU A C 1
ATOM 930 O O . LEU A 1 119 ? 2.044 -0.107 -8.122 1.00 91.19 119 LEU A O 1
ATOM 934 N N . SER A 1 120 ? 0.429 -1.564 -7.548 1.00 90.00 120 SER A N 1
ATOM 935 C CA . SER A 1 120 ? 0.290 -2.176 -8.872 1.00 90.00 120 SER A CA 1
ATOM 936 C C . SER A 1 120 ? -0.066 -1.128 -9.927 1.00 90.00 120 SER A C 1
ATOM 938 O O . SER A 1 120 ? 0.574 -1.063 -10.973 1.00 90.00 120 SER A O 1
ATOM 940 N N . ALA A 1 121 ? -1.036 -0.258 -9.628 1.00 92.50 121 ALA A N 1
ATOM 941 C CA . ALA A 1 121 ? -1.438 0.825 -10.520 1.00 92.50 121 ALA A CA 1
ATOM 942 C C . ALA A 1 121 ? -0.296 1.823 -10.780 1.00 92.50 121 ALA A C 1
ATOM 944 O O . ALA A 1 121 ? -0.077 2.217 -11.924 1.00 92.50 121 ALA A O 1
ATOM 945 N N . LEU A 1 122 ? 0.466 2.193 -9.744 1.00 90.81 122 LEU A N 1
ATOM 946 C CA . LEU A 1 122 ? 1.634 3.067 -9.884 1.00 90.81 122 LEU A CA 1
ATOM 947 C C . LEU A 1 122 ? 2.717 2.425 -10.760 1.00 90.81 122 LEU A C 1
ATOM 949 O O . LEU A 1 122 ? 3.282 3.098 -11.619 1.00 90.81 122 LEU A O 1
ATOM 953 N N . VAL A 1 123 ?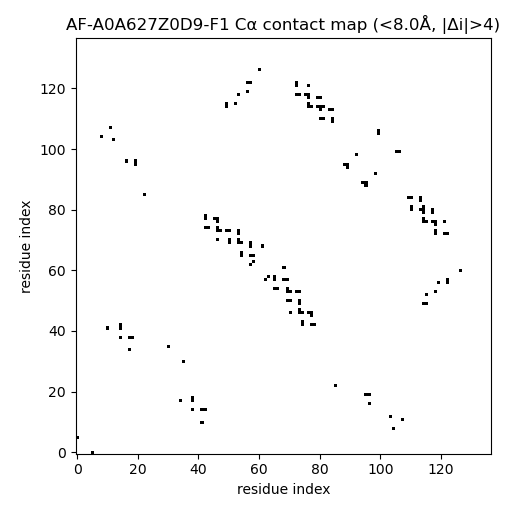 3.012 1.136 -10.564 1.00 88.69 123 VAL A N 1
ATOM 954 C CA . VAL A 1 123 ? 4.016 0.421 -11.370 1.00 88.69 123 VAL A CA 1
ATOM 955 C C . VAL A 1 123 ? 3.587 0.363 -12.834 1.00 88.69 123 VAL A C 1
ATOM 957 O O . VAL A 1 123 ? 4.394 0.673 -13.706 1.00 88.69 123 VAL A O 1
ATOM 960 N N . ILE A 1 124 ? 2.320 0.032 -13.104 1.00 90.38 124 ILE A N 1
ATOM 961 C CA . ILE A 1 124 ? 1.763 0.027 -14.465 1.00 90.38 124 ILE A CA 1
ATOM 962 C C . ILE A 1 124 ? 1.884 1.417 -15.098 1.00 90.38 124 ILE A C 1
ATOM 964 O O . ILE A 1 124 ? 2.343 1.532 -16.232 1.00 90.38 124 ILE A O 1
ATOM 968 N N . TYR A 1 125 ? 1.534 2.474 -14.360 1.00 90.31 125 TYR A N 1
ATOM 969 C CA . TYR A 1 125 ? 1.658 3.850 -14.838 1.00 90.31 125 TYR A CA 1
ATOM 970 C C . TYR A 1 125 ? 3.101 4.194 -15.234 1.00 90.31 125 TYR A C 1
ATOM 972 O O . TYR A 1 125 ? 3.332 4.697 -16.332 1.00 90.31 125 TYR A O 1
ATOM 980 N N . VAL A 1 126 ? 4.079 3.881 -14.378 1.00 87.50 126 VAL A N 1
ATOM 981 C CA . VAL A 1 126 ? 5.502 4.135 -14.660 1.00 87.50 126 VAL A CA 1
ATOM 982 C C . VAL A 1 126 ? 5.992 3.310 -15.851 1.00 87.50 126 VAL A C 1
ATOM 984 O O . VAL A 1 126 ? 6.718 3.834 -16.693 1.00 87.50 126 VAL A O 1
ATOM 987 N N . ALA A 1 127 ? 5.580 2.046 -15.960 1.00 86.44 127 ALA A N 1
ATOM 988 C CA . ALA A 1 127 ? 5.946 1.186 -17.082 1.00 86.44 127 ALA A CA 1
ATOM 989 C C . ALA A 1 127 ? 5.433 1.747 -18.419 1.00 86.44 127 ALA A C 1
ATOM 991 O O . ALA A 1 127 ? 6.199 1.856 -19.376 1.00 86.44 127 ALA A O 1
ATOM 992 N N . ILE A 1 128 ? 4.163 2.162 -18.466 1.00 89.00 128 ILE A N 1
ATOM 993 C CA . ILE A 1 128 ? 3.556 2.779 -19.653 1.00 89.00 128 ILE A CA 1
ATOM 994 C C . ILE A 1 128 ? 4.241 4.110 -19.979 1.00 89.00 128 ILE A C 1
ATOM 996 O O . ILE A 1 128 ? 4.561 4.362 -21.138 1.00 89.00 128 ILE A O 1
ATOM 1000 N N . LEU A 1 129 ? 4.507 4.948 -18.975 1.00 88.56 129 LEU A N 1
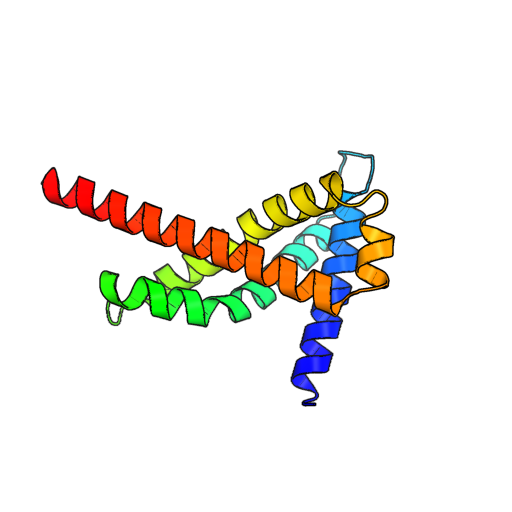ATOM 1001 C CA . LEU A 1 129 ? 5.187 6.228 -19.174 1.00 88.56 129 LEU A CA 1
ATOM 1002 C C . LEU A 1 129 ? 6.589 6.032 -19.770 1.00 88.56 129 LEU A C 1
ATOM 1004 O O . LEU A 1 129 ? 6.941 6.699 -20.740 1.00 88.56 129 LEU A O 1
ATOM 1008 N N . ASN A 1 130 ? 7.367 5.091 -19.230 1.00 85.00 130 ASN A N 1
ATOM 1009 C CA . ASN A 1 130 ? 8.693 4.757 -19.749 1.00 85.00 130 ASN A CA 1
ATOM 1010 C C . ASN A 1 130 ? 8.624 4.220 -21.181 1.00 85.00 130 ASN A C 1
ATOM 1012 O O . ASN A 1 130 ? 9.451 4.601 -22.007 1.00 85.00 130 ASN A O 1
ATOM 1016 N N . TYR A 1 131 ? 7.631 3.379 -21.483 1.00 86.69 131 TYR A N 1
ATOM 1017 C CA . TYR A 1 131 ? 7.392 2.897 -22.840 1.00 86.69 131 TYR A CA 1
ATOM 1018 C C . TYR A 1 131 ? 7.131 4.061 -23.802 1.00 86.69 131 TYR A C 1
ATOM 1020 O O . TYR A 1 131 ? 7.847 4.198 -24.786 1.00 86.69 131 TYR A O 1
ATOM 1028 N N . ILE A 1 132 ? 6.189 4.956 -23.481 1.00 88.94 132 ILE A N 1
ATOM 1029 C CA . ILE A 1 132 ? 5.865 6.124 -24.318 1.00 88.94 132 ILE A CA 1
ATOM 1030 C C . ILE A 1 132 ? 7.100 7.004 -24.545 1.00 88.94 132 ILE A C 1
ATOM 1032 O O . ILE A 1 132 ? 7.383 7.381 -25.680 1.00 88.94 132 ILE A O 1
ATOM 1036 N N . MET A 1 133 ? 7.857 7.312 -23.487 1.00 86.88 133 MET A N 1
ATOM 1037 C CA . MET A 1 133 ? 9.065 8.135 -23.603 1.00 86.88 133 MET A CA 1
ATOM 1038 C C . MET A 1 133 ? 10.158 7.470 -24.444 1.00 86.88 133 MET A C 1
ATOM 1040 O O . MET A 1 133 ? 10.876 8.170 -25.151 1.00 86.88 133 MET A O 1
ATOM 1044 N N . SER A 1 134 ? 10.292 6.143 -24.380 1.00 83.81 134 SER A N 1
ATOM 1045 C CA . SER A 1 134 ? 11.256 5.407 -25.202 1.00 83.81 134 SER A CA 1
ATOM 1046 C C . SER A 1 134 ? 10.890 5.424 -26.682 1.00 83.81 134 SER A C 1
ATOM 1048 O O . SER A 1 134 ? 11.790 5.415 -27.508 1.00 83.81 134 SER A O 1
ATOM 1050 N N . THR A 1 135 ? 9.600 5.421 -27.019 1.00 77.94 135 THR A N 1
ATOM 1051 C CA . THR A 1 135 ? 9.131 5.443 -28.414 1.00 77.94 135 THR A CA 1
ATOM 1052 C C . THR A 1 135 ? 9.205 6.843 -29.034 1.00 77.94 135 THR A C 1
ATOM 1054 O O . THR A 1 135 ? 9.216 6.977 -30.251 1.00 77.94 135 THR A O 1
ATOM 1057 N N . LEU A 1 136 ? 9.232 7.891 -28.204 1.00 72.06 136 LEU A N 1
ATOM 1058 C CA . LEU A 1 136 ? 9.383 9.291 -28.625 1.00 72.06 136 LEU A CA 1
ATOM 1059 C C . LEU A 1 136 ? 10.845 9.714 -28.844 1.00 72.06 136 LEU A C 1
ATOM 1061 O O . LEU A 1 136 ? 11.085 10.848 -29.262 1.00 72.06 136 LEU A O 1
ATOM 1065 N N . ARG A 1 137 ? 11.803 8.848 -28.507 1.00 54.12 137 ARG A N 1
ATOM 1066 C CA . ARG A 1 137 ? 13.241 9.109 -28.568 1.00 54.12 137 ARG A CA 1
ATOM 1067 C C . ARG A 1 137 ? 13.862 8.427 -29.777 1.00 54.12 137 ARG A C 1
ATOM 1069 O O . ARG A 1 137 ? 14.781 9.046 -30.351 1.00 54.12 137 ARG A O 1
#

Mean predicted aligned error: 10.33 Å

Secondary structure (DSSP, 8-state):
--HHHHHHHHHHHHHHHHHHHHHH-S--S---HHHHHHHHHHHHHHHHHHHHHHHHHHHHHHGGGHHHHHHHHHHHHHHHHHHHHHHHHHHH-S-HHHHHHH-HHHHHHHHHHHHHHHHHHHHHHHHHHHHHHHHT-

Organism: Salmonella enterica (NCBI:txid28901)

Sequence (137 aa):
MSNTLKSIIKQYSLWWKSNADYTLSPGTGRFAFNTVAKRICNGLLLSLAILPAACVMLRPMYGSSVGYAAVMMAISACALGDRLFFTIMKRVINNPSKFCYRYPFITTALYYFTCHCVLSALVIYVAILNYIMSTLR

Solvent-accessible surface area (backbone atoms only — not comparable to full-atom values): 7510 Å² total; per-residue (Å²): 133,61,71,64,57,57,48,52,51,50,53,49,50,52,47,47,51,60,44,44,59,63,72,69,44,88,65,94,70,87,76,61,67,68,63,54,51,53,51,51,57,47,49,52,59,52,17,62,75,40,27,65,59,30,39,62,72,39,28,86,79,44,51,93,67,23,64,64,60,14,53,54,43,15,46,50,12,41,61,53,17,52,56,51,42,53,52,49,40,63,71,77,33,98,53,48,62,64,50,36,73,75,35,52,68,60,50,48,50,53,44,54,51,40,18,50,53,40,35,50,52,52,51,50,51,52,52,52,50,51,49,54,55,60,74,77,105

Nearest PDB structures (foldseek):
  7bxo-assembly1_D  TM=3.464E-01  e=1.858E+00  Shewanella oneidensis MR-1
  6m6u-assembly1_D  TM=3.296E-01  e=1.858E+00  Shewanella oneidensis MR-1
  6m6u-assembly1_I  TM=3.210E-01  e=3.487E+00  Shewanella oneidensis MR-1